Protein AF-A0A9E4X918-F1 (afdb_monomer_lite)

Secondary structure (DSSP, 8-state):
-TB-SSS-HHHHHHHHHHSPSS------TT-BTTGGGSTTHHHHHHHHHHHHHHHHSPPP-

Structure (mmCIF, N/CA/C/O backbone):
data_AF-A0A9E4X918-F1
#
_entry.id   AF-A0A9E4X918-F1
#
loop_
_atom_site.group_PDB
_atom_site.id
_atom_site.type_symbol
_atom_site.label_atom_id
_atom_site.label_alt_id
_atom_site.label_comp_id
_atom_site.label_asym_id
_atom_site.label_entity_id
_atom_site.label_seq_id
_atom_site.pdbx_PDB_ins_code
_atom_site.Cartn_x
_atom_site.Cartn_y
_atom_site.Cartn_z
_atom_site.occupancy
_atom_site.B_iso_or_equiv
_atom_site.auth_seq_id
_atom_site.auth_comp_id
_atom_site.auth_asym_id
_atom_site.auth_atom_id
_atom_site.pdbx_PDB_model_num
ATOM 1 N N . SER A 1 1 ? 3.020 1.957 -5.159 1.00 67.69 1 SER A N 1
ATOM 2 C CA . SER A 1 1 ? 3.520 0.581 -5.374 1.00 67.69 1 SER A CA 1
ATOM 3 C C . SER A 1 1 ? 4.966 0.658 -5.851 1.00 67.69 1 SER A C 1
ATOM 5 O O . SER A 1 1 ? 5.469 1.766 -5.971 1.00 67.69 1 SER A O 1
ATOM 7 N N . SER A 1 2 ? 5.675 -0.456 -6.073 1.00 72.94 2 SER A N 1
ATOM 8 C CA . SER A 1 2 ? 7.109 -0.380 -6.419 1.00 72.94 2 SER A CA 1
ATOM 9 C C . SER A 1 2 ? 7.420 -0.109 -7.903 1.00 72.94 2 SER A C 1
ATOM 11 O O . SER A 1 2 ? 8.570 0.174 -8.206 1.00 72.94 2 SER A O 1
ATOM 13 N N . ASP A 1 3 ? 6.451 -0.240 -8.819 1.00 76.25 3 ASP A N 1
ATOM 14 C CA . ASP A 1 3 ? 6.584 0.126 -10.252 1.00 76.25 3 ASP A CA 1
ATOM 15 C C . ASP A 1 3 ? 5.611 1.266 -10.609 1.00 76.25 3 ASP A C 1
ATOM 17 O O . ASP A 1 3 ? 5.063 1.350 -11.709 1.00 76.25 3 ASP A O 1
ATOM 21 N N . ASP A 1 4 ? 5.330 2.136 -9.635 1.00 75.00 4 ASP A N 1
ATOM 22 C CA . ASP A 1 4 ? 4.591 3.364 -9.893 1.00 75.00 4 ASP A CA 1
ATOM 23 C C . ASP A 1 4 ? 5.505 4.354 -10.625 1.00 75.00 4 ASP A C 1
ATOM 25 O O . ASP A 1 4 ? 6.533 4.786 -10.106 1.00 75.00 4 ASP A O 1
ATOM 29 N N . ARG A 1 5 ? 5.139 4.676 -11.867 1.00 78.94 5 ARG A N 1
ATOM 30 C CA . ARG A 1 5 ? 5.896 5.588 -12.738 1.00 78.94 5 ARG A CA 1
ATOM 31 C C . ARG A 1 5 ? 5.317 7.001 -12.762 1.00 78.94 5 ARG A C 1
ATOM 33 O O . ARG A 1 5 ? 5.874 7.858 -13.442 1.00 78.94 5 ARG A O 1
ATOM 40 N N . LEU A 1 6 ? 4.193 7.227 -12.079 1.00 84.06 6 LEU A N 1
ATOM 41 C CA . LEU A 1 6 ? 3.547 8.536 -11.963 1.00 84.06 6 LEU A CA 1
ATOM 42 C C . LEU A 1 6 ? 3.844 9.185 -10.616 1.00 84.06 6 LEU A C 1
ATOM 44 O O . LEU A 1 6 ? 4.042 10.395 -10.559 1.00 84.06 6 LEU A O 1
ATOM 48 N N . VAL A 1 7 ? 3.896 8.380 -9.558 1.00 83.00 7 VAL A N 1
ATOM 49 C CA . VAL A 1 7 ? 4.250 8.808 -8.207 1.00 83.00 7 VAL A CA 1
ATOM 50 C C . VAL A 1 7 ? 5.426 7.956 -7.735 1.00 83.00 7 VAL A C 1
ATOM 52 O O . VAL A 1 7 ? 5.227 6.783 -7.410 1.00 83.00 7 VAL A O 1
ATOM 55 N N . PRO A 1 8 ? 6.651 8.508 -7.698 1.00 85.25 8 PRO A N 1
ATOM 56 C CA . PRO A 1 8 ? 7.815 7.785 -7.206 1.00 85.25 8 PRO A CA 1
ATOM 57 C C . PRO A 1 8 ? 7.586 7.241 -5.782 1.00 85.25 8 PRO A C 1
ATOM 59 O O . PRO A 1 8 ? 7.019 7.949 -4.939 1.00 85.25 8 PRO A O 1
ATOM 62 N N . PRO A 1 9 ? 8.018 6.004 -5.471 1.00 86.44 9 PRO A N 1
ATOM 63 C CA . PRO A 1 9 ? 7.856 5.414 -4.140 1.00 86.44 9 PRO A CA 1
ATOM 64 C C . PRO A 1 9 ? 8.396 6.291 -3.001 1.00 86.44 9 PRO A C 1
ATOM 66 O O . PRO A 1 9 ? 7.800 6.344 -1.923 1.00 86.44 9 PRO A O 1
ATOM 69 N N . GLU A 1 10 ? 9.473 7.033 -3.254 1.00 90.62 10 GLU A N 1
ATOM 70 C CA . GLU A 1 10 ? 10.150 7.898 -2.288 1.00 90.62 10 GLU A CA 1
ATOM 71 C C . GLU A 1 10 ? 9.241 9.026 -1.777 1.00 90.62 10 GLU A C 1
ATOM 73 O O . GLU A 1 10 ? 9.353 9.437 -0.621 1.00 90.62 10 GLU A O 1
ATOM 78 N N . GLU A 1 11 ? 8.310 9.520 -2.600 1.00 91.25 11 GLU A N 1
ATOM 79 C CA . GLU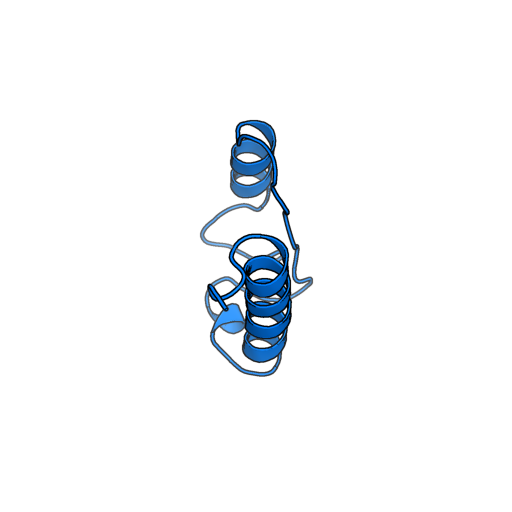 A 1 11 ? 7.334 10.527 -2.164 1.00 91.25 11 GLU A CA 1
ATOM 80 C C . GLU A 1 11 ? 6.358 9.932 -1.141 1.00 91.25 11 GLU A C 1
ATOM 82 O O . GLU A 1 11 ? 6.061 10.553 -0.118 1.00 91.25 11 GLU A O 1
ATOM 87 N N . SER A 1 12 ? 5.916 8.689 -1.358 1.00 92.81 12 SER A N 1
ATOM 88 C CA . SER A 1 12 ? 5.055 7.974 -0.406 1.00 92.81 12 SER A CA 1
ATOM 89 C C . SER A 1 12 ? 5.780 7.677 0.910 1.00 92.81 12 SER A C 1
ATOM 91 O O . SER A 1 12 ? 5.183 7.785 1.983 1.00 92.81 12 SER A O 1
ATOM 93 N N . GLU A 1 13 ? 7.072 7.346 0.854 1.00 94.75 13 GLU A N 1
ATOM 94 C CA . GLU A 1 13 ? 7.910 7.138 2.042 1.00 94.75 13 GLU A CA 1
ATOM 95 C C . GLU A 1 13 ? 8.077 8.423 2.861 1.00 94.75 13 GLU A C 1
ATOM 97 O O . GLU A 1 13 ? 7.960 8.395 4.088 1.00 94.75 13 GLU A O 1
ATOM 102 N N . GLN A 1 14 ? 8.278 9.565 2.198 1.00 96.25 14 GLN A N 1
ATOM 103 C CA . GLN A 1 14 ? 8.356 10.868 2.864 1.00 96.25 14 GLN A CA 1
ATOM 104 C C . GLN A 1 14 ? 7.024 11.260 3.512 1.00 96.25 14 GLN A C 1
ATOM 106 O O . GLN A 1 14 ? 7.006 11.719 4.657 1.00 96.25 14 GLN A O 1
ATOM 111 N N . LEU A 1 15 ? 5.899 11.055 2.819 1.00 95.38 15 LEU A N 1
ATOM 112 C CA . LEU A 1 15 ? 4.568 11.281 3.390 1.00 95.38 15 LEU A CA 1
ATOM 113 C C . LEU A 1 15 ? 4.338 10.397 4.619 1.00 95.38 15 LEU A C 1
ATOM 115 O O . LEU A 1 15 ? 3.872 10.884 5.650 1.00 95.38 15 LEU A O 1
ATOM 119 N N . TYR A 1 16 ? 4.720 9.121 4.538 1.00 97.06 16 TYR A N 1
ATOM 120 C CA . TYR A 1 16 ? 4.638 8.202 5.666 1.00 97.06 16 TYR A CA 1
ATOM 121 C C . TYR A 1 16 ? 5.494 8.674 6.846 1.00 97.06 16 TYR A C 1
ATOM 123 O O . TYR A 1 16 ? 4.992 8.730 7.967 1.00 97.06 16 TYR A O 1
ATOM 131 N N . ALA A 1 17 ? 6.749 9.071 6.617 1.00 97.31 17 ALA A N 1
ATOM 132 C CA . ALA A 1 17 ? 7.645 9.557 7.669 1.00 97.31 17 ALA A CA 1
ATOM 133 C C . ALA A 1 17 ? 7.090 10.789 8.407 1.00 97.31 17 ALA A C 1
ATOM 135 O O . ALA A 1 17 ? 7.270 10.911 9.619 1.00 97.31 17 ALA A O 1
ATOM 136 N N . ASN A 1 18 ? 6.377 11.665 7.694 1.00 97.44 18 ASN A N 1
ATOM 137 C CA . ASN A 1 18 ? 5.812 12.902 8.237 1.00 97.44 18 ASN A CA 1
ATOM 138 C C . ASN A 1 18 ? 4.402 12.744 8.844 1.00 97.44 18 ASN A C 1
ATOM 140 O O . ASN A 1 18 ? 3.892 13.684 9.455 1.00 97.44 18 ASN A O 1
ATOM 144 N N . ALA A 1 19 ? 3.751 11.588 8.689 1.00 97.25 19 ALA A N 1
ATOM 145 C CA . ALA A 1 19 ? 2.407 11.349 9.212 1.00 97.25 19 ALA A CA 1
ATOM 146 C C . ALA A 1 19 ? 2.401 10.998 10.717 1.00 97.25 19 ALA A C 1
ATOM 148 O O . ALA A 1 19 ? 3.347 10.416 11.256 1.00 97.25 19 ALA A O 1
ATOM 149 N N . GLY A 1 20 ? 1.301 11.320 11.406 1.00 97.06 20 GLY A N 1
ATOM 150 C CA . GLY A 1 20 ? 1.072 10.934 12.805 1.00 97.06 20 GLY A CA 1
ATOM 151 C C . GLY A 1 20 ? 0.755 9.443 12.982 1.00 97.06 20 GLY A C 1
ATOM 152 O O . GLY A 1 20 ? 0.484 8.738 12.014 1.00 97.06 20 GLY A O 1
ATOM 153 N N . GLU A 1 21 ? 0.784 8.961 14.226 1.00 96.81 21 GLU A N 1
ATOM 154 C CA . GLU A 1 21 ? 0.388 7.587 14.570 1.00 96.81 21 GLU A CA 1
ATOM 155 C C . GLU A 1 21 ? -1.098 7.494 14.967 1.00 96.81 21 GLU A C 1
ATOM 157 O O . GLU A 1 21 ? -1.619 8.438 15.570 1.00 96.81 21 GLU A O 1
ATOM 162 N N . PRO A 1 22 ? -1.773 6.354 14.712 1.00 96.12 22 PRO A N 1
ATOM 163 C CA . PRO A 1 22 ? -1.258 5.149 14.053 1.00 96.12 22 PRO A CA 1
ATOM 164 C C . PRO A 1 22 ? -1.200 5.289 12.522 1.00 96.12 22 PRO A C 1
ATOM 166 O O . PRO A 1 22 ? -2.165 5.746 11.908 1.00 96.12 22 PRO A O 1
ATOM 169 N N . LYS A 1 23 ? -0.109 4.828 11.899 1.00 97.00 23 LYS A N 1
ATOM 170 C CA . LYS A 1 23 ? 0.048 4.776 10.432 1.00 97.00 23 LYS A CA 1
ATOM 171 C C . LYS A 1 23 ? 0.598 3.435 9.939 1.00 97.00 23 LYS A C 1
ATOM 173 O O . LYS A 1 23 ? 1.227 2.687 10.682 1.00 97.00 23 LYS A O 1
AT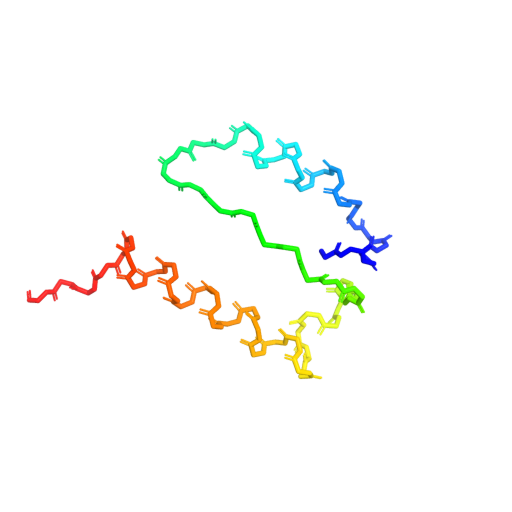OM 178 N N . LYS A 1 24 ? 0.359 3.130 8.660 1.00 96.94 24 LYS A N 1
ATOM 179 C CA . LYS A 1 24 ? 0.914 1.961 7.960 1.00 96.94 24 LYS A CA 1
ATOM 180 C C . LYS A 1 24 ? 1.213 2.306 6.503 1.00 96.94 24 LYS A C 1
ATOM 182 O O . LYS A 1 24 ? 0.381 2.917 5.841 1.00 96.94 24 LYS A O 1
ATOM 187 N N . LEU A 1 25 ? 2.377 1.881 6.015 1.00 96.56 25 LEU A N 1
ATOM 188 C CA . LEU A 1 25 ? 2.748 1.907 4.599 1.00 96.56 25 LEU A CA 1
ATOM 189 C C . LEU A 1 25 ? 2.816 0.467 4.083 1.00 96.56 25 LEU A C 1
ATOM 191 O O . LEU A 1 25 ? 3.528 -0.361 4.652 1.00 96.56 25 LEU A O 1
ATOM 195 N N . VAL A 1 26 ? 2.074 0.167 3.017 1.00 96.06 26 VAL A N 1
ATOM 196 C CA . VAL A 1 26 ? 2.101 -1.132 2.329 1.00 96.06 26 VAL A CA 1
ATOM 197 C C . VAL A 1 26 ? 2.647 -0.930 0.923 1.00 96.06 26 VAL A C 1
ATOM 199 O O . VAL A 1 26 ? 2.162 -0.082 0.178 1.00 96.06 26 VAL A O 1
ATOM 202 N N . VAL A 1 27 ? 3.648 -1.727 0.546 1.00 94.06 27 VAL A N 1
ATOM 203 C CA . VAL A 1 27 ? 4.255 -1.688 -0.790 1.00 94.06 27 VAL A CA 1
ATOM 204 C C . VAL A 1 27 ? 3.885 -2.957 -1.550 1.00 94.06 27 VAL A C 1
ATOM 206 O O . VAL A 1 27 ? 4.399 -4.036 -1.258 1.00 94.06 27 VAL A O 1
ATOM 209 N N . LEU A 1 28 ? 3.021 -2.820 -2.559 1.00 93.00 28 LEU A N 1
ATOM 210 C CA . LEU A 1 28 ? 2.742 -3.889 -3.518 1.00 93.00 28 LEU A CA 1
ATOM 211 C C . LEU A 1 28 ? 3.860 -3.944 -4.567 1.00 93.00 28 LEU A C 1
ATOM 213 O O . LEU A 1 28 ? 4.088 -2.971 -5.297 1.00 93.00 28 LEU A O 1
ATOM 217 N N . LYS A 1 29 ? 4.589 -5.065 -4.602 1.00 89.94 29 LYS A N 1
ATOM 218 C CA . LYS A 1 29 ? 5.726 -5.268 -5.509 1.00 89.94 29 LYS A CA 1
ATOM 219 C C . LYS A 1 29 ? 5.247 -5.609 -6.916 1.00 89.94 29 LYS A C 1
ATOM 221 O O . LYS A 1 29 ? 4.403 -6.482 -7.071 1.00 89.94 29 LYS A O 1
ATOM 226 N N . GLY A 1 30 ? 5.833 -4.961 -7.921 1.00 88.88 30 GLY A N 1
ATOM 227 C CA . GLY A 1 30 ? 5.561 -5.246 -9.337 1.00 88.88 30 GLY A CA 1
ATOM 228 C C . GLY A 1 30 ? 4.158 -4.861 -9.812 1.00 88.88 30 GLY A C 1
ATOM 229 O O . GLY A 1 30 ? 3.731 -5.351 -10.845 1.00 88.88 30 GLY A O 1
ATOM 230 N N . VAL A 1 31 ? 3.451 -4.021 -9.052 1.00 91.12 31 VAL A N 1
ATOM 231 C CA . VAL A 1 31 ? 2.148 -3.463 -9.430 1.00 91.12 31 VAL A CA 1
ATOM 232 C C . VAL A 1 31 ? 2.370 -2.022 -9.874 1.00 91.12 31 VAL A C 1
ATOM 234 O O . VAL A 1 31 ? 3.008 -1.262 -9.146 1.00 91.12 31 VAL A O 1
ATOM 237 N N . GLY A 1 32 ? 1.874 -1.635 -11.042 1.00 89.25 32 GLY A N 1
ATOM 238 C CA . GLY A 1 32 ? 1.909 -0.258 -11.540 1.00 89.25 32 GLY A CA 1
ATOM 239 C C . GLY A 1 32 ? 0.815 0.638 -10.946 1.00 89.25 32 GLY A C 1
ATOM 240 O O . GLY A 1 32 ? -0.114 0.158 -10.300 1.00 89.25 32 GLY A O 1
ATOM 241 N N . HIS A 1 33 ? 0.889 1.948 -11.212 1.00 92.50 33 HIS A N 1
ATOM 242 C CA . HIS A 1 33 ? -0.045 2.950 -10.666 1.00 92.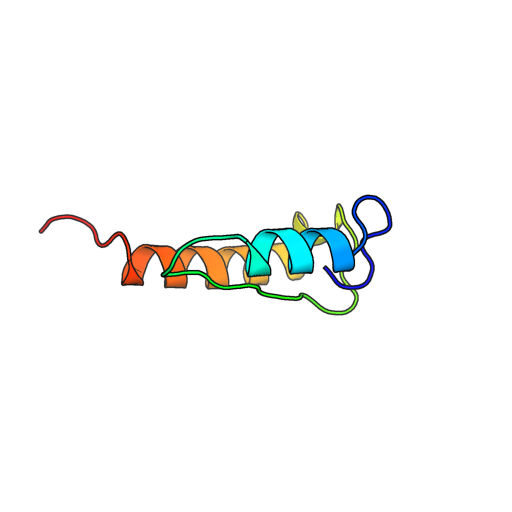50 33 HIS A CA 1
ATOM 243 C C . HIS A 1 33 ? -1.523 2.603 -10.886 1.00 92.50 33 HIS A C 1
ATOM 245 O O . HIS A 1 33 ? -2.331 2.710 -9.973 1.00 92.50 33 HIS A O 1
ATOM 251 N N . TYR A 1 34 ? -1.885 2.175 -12.099 1.00 93.00 34 TYR A N 1
ATOM 252 C CA . TYR A 1 34 ? -3.271 1.844 -12.438 1.00 93.00 34 TYR A CA 1
ATOM 253 C C . TYR A 1 34 ? -3.627 0.380 -12.179 1.00 93.00 34 TYR A C 1
ATOM 255 O O . TYR A 1 34 ? -4.801 0.046 -12.045 1.00 93.00 34 TYR A O 1
ATOM 263 N N . GLU A 1 35 ? -2.630 -0.499 -12.079 1.00 92.94 35 GLU A N 1
ATOM 264 C CA . GLU A 1 35 ? -2.855 -1.928 -11.858 1.00 92.94 35 GLU A CA 1
ATOM 265 C C . GLU A 1 35 ? -3.405 -2.209 -10.459 1.00 92.94 35 GLU A C 1
ATOM 267 O O . GLU A 1 35 ? -4.117 -3.190 -10.281 1.00 92.94 35 GLU A O 1
ATOM 272 N N . VAL A 1 36 ? -3.170 -1.317 -9.487 1.00 94.12 36 VAL A N 1
ATOM 273 C CA . VAL A 1 36 ? -3.763 -1.404 -8.136 1.00 94.12 36 VAL A CA 1
ATOM 274 C C . VAL A 1 36 ? -5.296 -1.434 -8.145 1.00 94.12 36 VAL A C 1
ATOM 276 O O . VAL A 1 36 ? -5.897 -1.884 -7.175 1.00 94.12 36 VAL A O 1
ATOM 279 N N . TYR A 1 37 ? -5.935 -0.960 -9.219 1.00 95.25 37 TYR A N 1
ATOM 280 C CA . TYR A 1 37 ? -7.392 -0.950 -9.379 1.00 95.25 37 TYR A CA 1
ATOM 281 C C . TYR A 1 37 ? -7.934 -2.189 -10.102 1.00 95.25 37 TYR A C 1
ATOM 283 O O . TYR A 1 37 ? -9.143 -2.299 -10.299 1.00 95.25 37 TYR A O 1
ATOM 291 N N . ALA A 1 38 ? -7.063 -3.108 -10.518 1.00 96.56 38 ALA A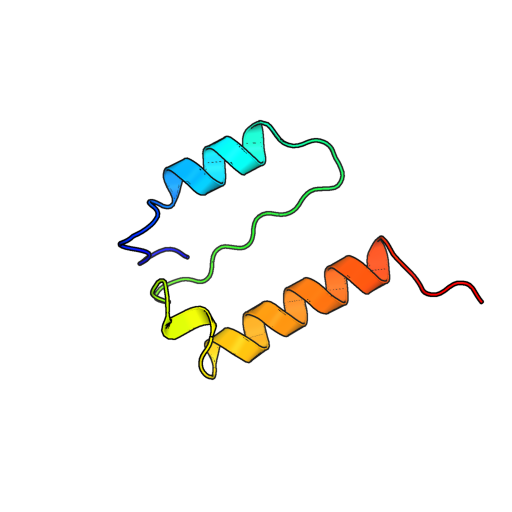 N 1
ATOM 292 C CA . ALA A 1 38 ? -7.422 -4.325 -11.231 1.00 96.56 38 ALA A CA 1
ATOM 293 C C . ALA A 1 38 ? -7.036 -5.575 -10.429 1.00 96.56 38 ALA A C 1
ATOM 295 O O . ALA A 1 38 ? -6.124 -5.561 -9.601 1.00 96.56 38 ALA A O 1
ATOM 296 N N . GLU A 1 39 ? -7.720 -6.689 -10.687 1.00 96.19 39 GLU A N 1
ATOM 297 C CA . GLU A 1 39 ? -7.349 -7.964 -10.075 1.00 96.19 39 GLU A CA 1
ATOM 298 C C . GLU A 1 39 ? -6.017 -8.494 -10.637 1.00 96.19 39 GLU A C 1
ATOM 300 O O . GLU A 1 39 ? -5.751 -8.338 -11.831 1.00 96.19 39 GLU A O 1
ATOM 305 N N . PRO A 1 40 ? -5.178 -9.148 -9.807 1.00 95.38 40 PRO A N 1
ATOM 306 C CA . PRO A 1 40 ? -5.420 -9.508 -8.402 1.00 95.38 40 PRO A CA 1
ATOM 307 C C . PRO A 1 40 ? -4.954 -8.449 -7.382 1.00 95.38 40 PRO A C 1
ATOM 309 O O . PRO A 1 40 ? -5.001 -8.685 -6.173 1.00 95.38 40 PRO A O 1
ATOM 312 N N 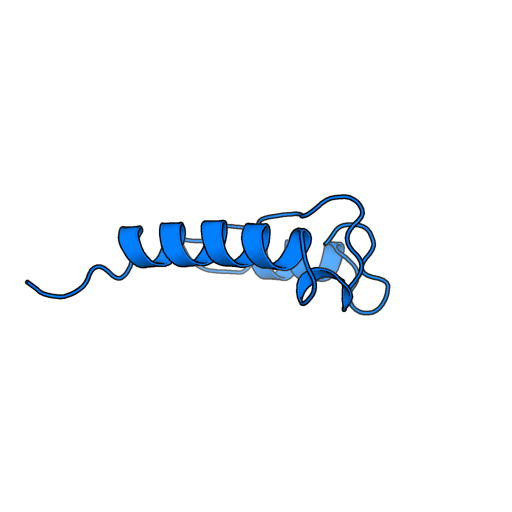. ALA A 1 41 ? -4.409 -7.316 -7.834 1.00 96.00 41 ALA A N 1
ATOM 313 C CA . ALA A 1 41 ? -3.845 -6.303 -6.942 1.00 96.00 41 ALA A CA 1
ATOM 314 C C . ALA A 1 41 ? -4.932 -5.567 -6.149 1.00 96.00 41 ALA A C 1
ATOM 316 O O . ALA A 1 41 ? -4.720 -5.248 -4.980 1.00 96.00 41 ALA A O 1
ATOM 317 N N . PHE A 1 42 ? -6.105 -5.362 -6.749 1.00 97.38 42 PHE A N 1
ATOM 318 C CA . PHE A 1 42 ? -7.236 -4.715 -6.094 1.00 97.38 42 PHE A CA 1
ATOM 319 C C . PHE A 1 42 ? -7.671 -5.451 -4.825 1.00 97.38 42 PHE A C 1
ATOM 321 O O . PHE A 1 42 ? -7.781 -4.822 -3.772 1.00 97.38 42 PHE A O 1
ATOM 328 N N . SER A 1 43 ? -7.819 -6.779 -4.881 1.00 97.88 43 SER A N 1
ATOM 329 C CA . SER A 1 43 ? -8.118 -7.580 -3.688 1.00 97.88 43 SER A CA 1
ATOM 330 C C . SER A 1 43 ? -7.079 -7.369 -2.577 1.00 97.88 43 SER A C 1
ATOM 332 O O . SER A 1 43 ? -7.448 -7.125 -1.433 1.00 97.88 43 SER A O 1
ATOM 334 N N . GLN A 1 44 ? -5.783 -7.336 -2.912 1.00 97.12 44 G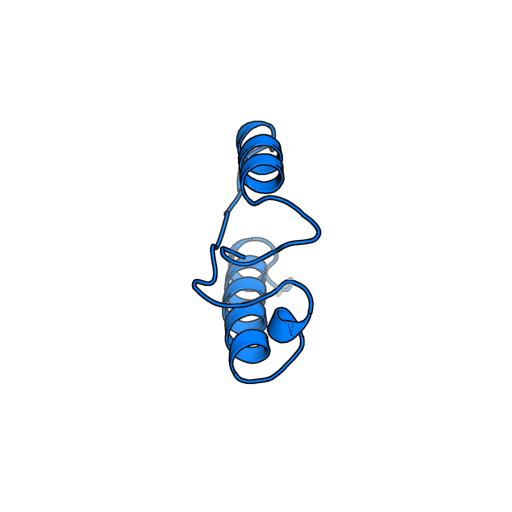LN A N 1
ATOM 335 C CA . GLN A 1 44 ? -4.714 -7.093 -1.927 1.00 97.12 44 GLN A CA 1
ATOM 336 C C . GLN A 1 44 ? -4.813 -5.705 -1.276 1.00 97.12 44 GLN A C 1
ATOM 338 O O . GLN A 1 44 ? -4.587 -5.568 -0.073 1.00 97.12 44 GLN A O 1
ATOM 343 N N . VAL A 1 45 ? -5.161 -4.671 -2.050 1.00 97.06 45 VAL A N 1
ATOM 344 C CA . VAL A 1 45 ? -5.401 -3.318 -1.518 1.00 97.06 45 VAL A CA 1
ATOM 345 C C . VAL A 1 45 ? -6.593 -3.320 -0.561 1.00 97.06 45 VAL A C 1
ATOM 347 O O . VAL A 1 45 ? -6.518 -2.738 0.527 1.00 97.06 45 VAL A O 1
ATOM 350 N N . MET A 1 46 ? -7.691 -3.964 -0.957 1.00 98.06 46 MET A N 1
ATOM 351 C CA . MET A 1 46 ? -8.922 -3.992 -0.172 1.00 98.06 46 MET A CA 1
ATOM 352 C C . MET A 1 46 ? -8.752 -4.762 1.137 1.00 98.06 46 MET A C 1
ATOM 354 O O . MET A 1 46 ? -9.179 -4.257 2.176 1.00 98.06 46 MET A O 1
ATOM 358 N N . ASP A 1 47 ? -8.076 -5.909 1.118 1.00 97.88 47 ASP A N 1
ATOM 359 C CA . ASP A 1 47 ? -7.803 -6.716 2.312 1.00 97.88 47 ASP A CA 1
ATOM 360 C C . ASP A 1 47 ? -7.029 -5.915 3.368 1.00 97.88 47 ASP A C 1
ATOM 362 O O . ASP A 1 47 ? -7.426 -5.850 4.536 1.00 97.88 47 ASP A O 1
ATOM 366 N N . GLU A 1 48 ? -5.961 -5.229 2.952 1.00 97.50 48 GLU A N 1
ATOM 367 C CA . GLU A 1 48 ? -5.148 -4.394 3.839 1.00 97.50 48 GLU A CA 1
ATOM 368 C C . GLU A 1 48 ? -5.932 -3.198 4.400 1.00 97.50 48 GLU A C 1
ATOM 370 O O . GLU A 1 48 ? -5.835 -2.873 5.589 1.00 97.50 48 GLU A O 1
ATOM 375 N N . THR A 1 49 ? -6.752 -2.564 3.559 1.00 96.81 49 THR A N 1
ATOM 376 C CA . THR A 1 49 ? -7.568 -1.400 3.936 1.00 96.81 49 THR A CA 1
ATOM 377 C C . THR A 1 49 ? -8.660 -1.783 4.936 1.00 96.81 49 THR A C 1
ATOM 379 O O . THR A 1 49 ? -8.817 -1.129 5.972 1.00 96.81 49 THR A O 1
ATOM 382 N N . VAL A 1 50 ? -9.403 -2.860 4.665 1.00 97.12 50 VAL A N 1
ATOM 383 C CA . VAL A 1 50 ? -10.486 -3.335 5.536 1.00 97.12 50 VAL A CA 1
ATOM 384 C C . VAL A 1 50 ? -9.933 -3.780 6.887 1.00 97.12 50 VAL A C 1
ATOM 386 O O . VAL A 1 50 ? -10.472 -3.373 7.919 1.00 97.12 50 VAL A O 1
ATOM 389 N N . ALA A 1 51 ? -8.835 -4.542 6.907 1.00 96.88 51 ALA A N 1
ATOM 390 C CA . ALA A 1 51 ? -8.200 -4.972 8.152 1.00 96.88 51 ALA A CA 1
ATOM 391 C C . ALA A 1 51 ? -7.743 -3.779 9.012 1.00 96.88 51 ALA A C 1
ATOM 393 O O . ALA A 1 51 ? -7.907 -3.783 10.237 1.00 96.88 51 ALA A O 1
ATOM 394 N N . TRP A 1 52 ? -7.210 -2.725 8.384 1.00 97.31 52 TRP A N 1
ATOM 395 C CA . TRP A 1 52 ? -6.824 -1.501 9.086 1.00 97.31 52 TRP A CA 1
ATOM 396 C C . TRP A 1 52 ? -8.028 -0.778 9.699 1.00 97.31 52 TRP A C 1
ATOM 398 O O . TRP A 1 52 ? -8.007 -0.432 10.885 1.00 97.31 52 TRP A O 1
ATOM 408 N N . PHE A 1 53 ? -9.100 -0.586 8.928 1.00 95.75 53 PHE A N 1
ATOM 409 C CA . PHE A 1 53 ? -10.308 0.076 9.423 1.00 95.75 53 PHE A CA 1
ATOM 410 C C . PHE A 1 53 ? -11.005 -0.719 10.517 1.00 95.75 53 PHE A C 1
ATOM 412 O O . PHE A 1 53 ? -11.401 -0.129 11.514 1.00 95.75 53 PHE A O 1
ATOM 419 N N . GLN A 1 54 ? -11.082 -2.042 10.415 1.00 95.44 54 GLN A N 1
ATOM 420 C CA . GLN A 1 54 ? -11.635 -2.862 11.496 1.00 95.44 54 GLN A CA 1
ATOM 421 C C . GLN A 1 54 ? -10.866 -2.679 12.811 1.00 95.44 54 GLN A C 1
ATOM 423 O O . GLN A 1 54 ? -11.474 -2.657 13.880 1.00 95.44 54 GLN A O 1
ATOM 428 N N . LYS A 1 55 ? -9.540 -2.509 12.742 1.00 96.00 55 LYS A N 1
ATOM 429 C CA . LYS A 1 55 ? -8.689 -2.318 13.921 1.00 96.00 55 LYS A CA 1
ATOM 430 C C . LYS A 1 55 ? -8.831 -0.932 14.554 1.00 96.00 55 LYS A C 1
ATOM 432 O O . LYS A 1 55 ? -8.853 -0.835 15.779 1.00 96.00 55 LYS A O 1
ATOM 437 N N . TYR A 1 56 ? -8.876 0.130 13.749 1.00 95.81 56 TYR A N 1
ATOM 438 C CA . TYR A 1 56 ? -8.787 1.513 14.248 1.00 95.81 56 TYR A CA 1
ATOM 439 C C . TYR A 1 56 ? -10.092 2.315 14.160 1.00 95.81 56 TYR A C 1
ATOM 441 O O . TYR A 1 56 ? -10.203 3.359 14.796 1.00 95.81 56 TYR A O 1
ATOM 449 N N . LEU A 1 57 ? -11.080 1.829 13.412 1.00 93.88 57 LEU A N 1
ATOM 450 C CA . LEU A 1 57 ? -12.415 2.410 13.250 1.00 93.88 57 LEU A CA 1
ATOM 451 C C . LEU A 1 57 ? -13.502 1.321 13.383 1.00 93.88 57 LEU A C 1
ATOM 453 O O . LEU A 1 57 ? -14.305 1.137 12.463 1.00 93.88 57 LEU A O 1
ATOM 457 N N . PRO A 1 58 ? -13.545 0.568 14.500 1.00 89.94 58 PRO A N 1
ATOM 458 C CA . PRO A 1 58 ? -14.563 -0.457 14.679 1.00 89.94 58 PRO A CA 1
ATOM 459 C C . PRO A 1 58 ? -15.962 0.172 14.689 1.00 89.94 58 PRO A C 1
ATOM 461 O O . PRO A 1 58 ? -16.161 1.281 15.197 1.00 89.94 58 PRO A O 1
ATOM 464 N N . ALA A 1 59 ? -16.946 -0.549 14.145 1.00 85.25 59 ALA A N 1
ATOM 465 C CA . ALA A 1 59 ? -18.342 -0.149 14.260 1.00 85.25 59 ALA A CA 1
ATOM 466 C C . ALA A 1 59 ? -18.703 0.019 15.743 1.00 85.25 59 ALA A C 1
ATOM 468 O O . ALA A 1 59 ? -18.311 -0.793 16.584 1.00 85.25 59 ALA A O 1
ATOM 469 N N . LYS A 1 60 ? -19.442 1.082 16.072 1.00 79.19 60 LYS A N 1
ATOM 470 C CA . LYS A 1 60 ? -19.998 1.226 17.419 1.00 79.19 60 LYS A CA 1
ATOM 471 C C . LYS A 1 60 ? -21.035 0.117 17.606 1.00 79.19 60 LYS A C 1
ATOM 473 O O . LYS A 1 60 ? -21.955 0.023 16.795 1.00 79.19 60 LYS A O 1
ATOM 478 N N . GLY A 1 61 ? -20.813 -0.732 18.609 1.00 62.81 61 GLY A N 1
ATOM 479 C CA . GLY A 1 61 ? -21.798 -1.713 19.071 1.00 62.81 61 GLY A CA 1
ATOM 480 C C . GLY A 1 61 ? -23.002 -1.056 19.727 1.00 62.81 61 GLY A C 1
ATOM 481 O O . GLY A 1 61 ? -22.897 0.138 20.097 1.00 62.81 61 GLY A O 1
#

Sequence (61 aa):
SSDDRLVPPEESEQLYANAGEPKKLVVLKGVGHYEVYAEPAFSQVMDETVAWFQKYLPAKG

pLDDT: mean 91.8, std 7.83, range [62.81, 98.06]

Radius of gyration: 13.25 Å; chains: 1; bounding box: 32×22×32 Å

Foldseek 3Di:
DPAEPPDHVVVVVVVQVPDDPPDDDDDDPPAYPCNCVDPPNVVVVVVVVVVVCCVPPNDDD